Protein AF-A0A943H5K2-F1 (afdb_monomer)

pLDDT: mean 80.93, std 7.86, range [55.25, 92.25]

Sequence (122 aa):
MIIAIVIGVSCLFWIIAAILFVCAKGVDRRIGESKKDCVEKTTATVVDVEEVYKRNVDTYNYTWYPAYEFYVNGERVENPHMIYVPAENQTSVSTILKIIGIAFVICGCLAGIIGFVVSKNM

Structure (mmCIF, N/CA/C/O backbone):
data_AF-A0A943H5K2-F1
#
_entry.id   AF-A0A943H5K2-F1
#
loop_
_atom_site.group_PDB
_atom_site.id
_atom_site.type_symbol
_atom_site.label_atom_id
_atom_site.label_alt_id
_atom_site.label_comp_id
_atom_site.label_asym_id
_atom_site.label_entity_id
_atom_site.label_seq_id
_atom_site.pdbx_PDB_ins_code
_atom_site.Cartn_x
_atom_site.Cartn_y
_atom_site.Cartn_z
_atom_site.occupancy
_atom_site.B_iso_or_equiv
_atom_site.auth_seq_id
_atom_site.auth_comp_id
_atom_site.auth_asym_id
_atom_site.auth_atom_id
_atom_site.pdbx_PDB_model_num
ATOM 1 N N . MET A 1 1 ? 28.998 -1.950 -32.691 1.00 70.88 1 MET A N 1
ATOM 2 C CA . MET A 1 1 ? 29.482 -1.292 -31.454 1.00 70.88 1 MET A CA 1
ATOM 3 C C . MET A 1 1 ? 28.359 -0.549 -30.734 1.00 70.88 1 MET A C 1
ATOM 5 O O . MET A 1 1 ? 28.079 -0.880 -29.593 1.00 70.88 1 MET A O 1
ATOM 9 N N . ILE A 1 2 ? 27.645 0.360 -31.408 1.00 73.56 2 ILE A N 1
ATOM 10 C CA . ILE A 1 2 ? 26.532 1.132 -30.821 1.00 73.56 2 ILE A CA 1
ATOM 11 C C . ILE A 1 2 ? 25.374 0.233 -30.341 1.00 73.56 2 ILE A C 1
ATOM 13 O O . ILE A 1 2 ? 24.923 0.382 -29.214 1.00 73.56 2 ILE A O 1
ATOM 17 N N . ILE A 1 3 ? 24.968 -0.775 -31.124 1.00 76.00 3 ILE A N 1
ATOM 18 C CA . ILE A 1 3 ? 23.884 -1.713 -30.754 1.00 76.00 3 ILE A CA 1
ATOM 19 C C . ILE A 1 3 ? 24.186 -2.462 -29.442 1.00 76.00 3 ILE A C 1
ATOM 21 O O . ILE A 1 3 ? 23.318 -2.587 -28.586 1.00 76.00 3 ILE A O 1
ATOM 25 N N . ALA A 1 4 ? 25.430 -2.915 -29.250 1.00 78.94 4 ALA A N 1
ATOM 26 C CA . ALA A 1 4 ? 25.842 -3.625 -28.037 1.00 78.94 4 ALA A CA 1
ATOM 27 C C . ALA A 1 4 ? 25.799 -2.721 -26.793 1.00 78.94 4 ALA A C 1
ATOM 29 O O . ALA A 1 4 ? 25.397 -3.169 -25.722 1.00 78.94 4 ALA A O 1
ATOM 30 N N . ILE A 1 5 ? 26.150 -1.439 -26.947 1.00 81.31 5 ILE A N 1
ATOM 31 C CA . ILE A 1 5 ? 26.048 -0.439 -25.876 1.00 81.31 5 ILE A CA 1
ATOM 32 C C . ILE A 1 5 ? 24.576 -0.207 -25.515 1.00 81.31 5 ILE A C 1
ATOM 34 O O . ILE A 1 5 ? 24.232 -0.205 -24.337 1.00 81.31 5 ILE A O 1
ATOM 38 N N . VAL A 1 6 ? 23.690 -0.077 -26.508 1.00 80.12 6 VAL A N 1
ATOM 39 C CA . VAL A 1 6 ? 22.259 0.161 -26.255 1.00 80.12 6 VAL A CA 1
ATOM 40 C C . VAL A 1 6 ? 21.592 -1.035 -25.572 1.00 80.12 6 VAL A C 1
ATOM 42 O O . VAL A 1 6 ? 20.840 -0.852 -24.614 1.00 80.12 6 VAL A O 1
ATOM 45 N N . ILE A 1 7 ? 21.911 -2.259 -26.002 1.00 82.50 7 ILE A N 1
ATOM 46 C CA . ILE A 1 7 ? 21.426 -3.481 -25.347 1.00 82.50 7 ILE A CA 1
ATOM 47 C C . ILE A 1 7 ? 21.950 -3.556 -23.908 1.00 82.50 7 ILE A C 1
ATOM 49 O O . ILE A 1 7 ? 21.165 -3.784 -22.990 1.00 82.50 7 ILE A O 1
ATOM 53 N N . GLY A 1 8 ? 23.244 -3.294 -23.689 1.00 84.12 8 GLY A N 1
ATOM 54 C CA . GLY A 1 8 ? 23.843 -3.312 -22.352 1.00 84.12 8 GLY A CA 1
ATOM 55 C C . GLY A 1 8 ? 23.197 -2.308 -21.392 1.00 84.12 8 GLY A C 1
ATOM 56 O O . GLY A 1 8 ? 22.860 -2.660 -20.262 1.00 84.12 8 GLY A O 1
ATOM 57 N N . VAL A 1 9 ? 22.955 -1.079 -21.855 1.00 84.69 9 VAL A N 1
ATOM 58 C CA . VAL A 1 9 ? 22.306 -0.027 -21.058 1.00 84.69 9 VAL A CA 1
ATOM 59 C C . VAL A 1 9 ? 20.840 -0.367 -20.767 1.00 84.69 9 VAL A C 1
ATOM 61 O O . VAL A 1 9 ? 20.393 -0.196 -19.635 1.00 84.69 9 VAL A O 1
ATOM 64 N N . SER A 1 10 ? 20.093 -0.903 -21.739 1.00 86.12 10 SER A N 1
ATOM 65 C CA . SER A 1 10 ? 18.709 -1.337 -21.506 1.00 86.12 10 SER A CA 1
ATOM 66 C C . SER A 1 10 ? 18.657 -2.470 -20.472 1.00 86.12 10 SER A C 1
ATOM 68 O O . SER A 1 10 ? 17.921 -2.366 -19.492 1.00 86.12 10 SER A O 1
ATOM 70 N N . CYS A 1 11 ? 19.506 -3.497 -20.603 1.00 86.62 11 CYS A N 1
ATOM 71 C CA . CYS A 1 11 ? 19.605 -4.586 -19.626 1.00 86.62 11 CYS A CA 1
ATOM 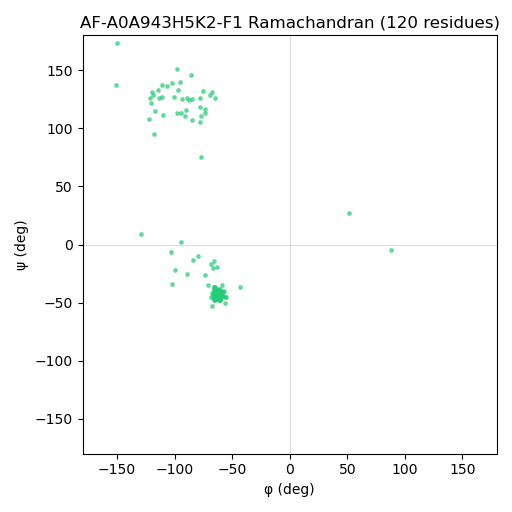72 C C . CYS A 1 11 ? 19.929 -4.086 -18.211 1.00 86.62 11 CYS A C 1
ATOM 74 O O . CYS A 1 11 ? 19.337 -4.572 -17.246 1.00 86.62 11 CYS A O 1
ATOM 76 N N . LEU A 1 12 ? 20.812 -3.091 -18.077 1.00 89.00 12 LEU A N 1
ATOM 77 C CA . LEU A 1 12 ? 21.129 -2.484 -16.784 1.00 89.00 12 LEU A CA 1
ATOM 78 C C . LEU A 1 12 ? 19.886 -1.857 -16.129 1.00 89.00 12 LEU A C 1
ATOM 80 O O . LEU A 1 12 ? 19.635 -2.088 -14.945 1.00 89.00 12 LEU A O 1
ATOM 84 N N . PHE A 1 13 ? 19.075 -1.121 -16.895 1.00 88.44 13 PHE A N 1
ATOM 85 C CA . PHE A 1 13 ? 17.836 -0.522 -16.387 1.00 88.44 13 PHE A CA 1
ATOM 86 C C . PHE A 1 13 ? 16.814 -1.569 -15.927 1.00 88.44 13 PHE A C 1
ATOM 88 O O . PHE A 1 13 ? 16.196 -1.394 -14.875 1.00 88.44 13 PHE A O 1
ATOM 95 N N . TRP A 1 14 ? 16.681 -2.685 -16.650 1.00 87.12 14 TRP A N 1
ATOM 96 C CA . TRP A 1 14 ? 15.802 -3.793 -16.255 1.00 87.12 14 TRP A CA 1
ATOM 97 C C . TRP A 1 14 ? 16.264 -4.489 -14.968 1.00 87.12 14 TRP A C 1
ATOM 99 O O . TRP A 1 14 ? 15.433 -4.808 -14.116 1.00 87.12 14 TRP A O 1
ATOM 109 N N . ILE A 1 15 ? 17.576 -4.681 -14.789 1.00 91.25 15 ILE A N 1
ATOM 110 C CA . ILE A 1 15 ? 18.140 -5.272 -13.564 1.00 91.25 15 ILE A CA 1
ATOM 111 C C . ILE A 1 15 ? 17.872 -4.364 -12.358 1.00 91.25 15 ILE A C 1
ATOM 113 O O . ILE A 1 15 ? 17.391 -4.836 -11.326 1.00 91.25 15 ILE A O 1
ATOM 117 N N . ILE A 1 16 ? 18.129 -3.059 -12.490 1.00 90.44 16 ILE A N 1
ATOM 118 C CA . ILE A 1 16 ? 17.883 -2.085 -11.416 1.00 90.44 16 ILE A CA 1
ATOM 119 C C . ILE A 1 16 ? 16.392 -2.048 -11.058 1.00 90.44 16 ILE A C 1
ATOM 121 O O . ILE A 1 16 ? 16.042 -2.110 -9.879 1.00 90.44 16 ILE A O 1
ATOM 125 N N . ALA A 1 17 ? 15.505 -2.020 -12.058 1.00 89.81 17 ALA A N 1
ATOM 126 C CA . ALA A 1 17 ? 14.062 -2.046 -11.833 1.00 89.81 17 ALA A CA 1
ATOM 127 C C . ALA A 1 17 ? 13.608 -3.309 -11.082 1.00 89.81 17 ALA A C 1
ATOM 129 O O . ALA A 1 17 ? 12.802 -3.214 -10.152 1.00 89.81 17 ALA A O 1
ATOM 130 N N . ALA A 1 18 ? 14.149 -4.480 -11.435 1.00 89.94 18 ALA A N 1
ATOM 131 C CA . ALA A 1 18 ? 13.835 -5.739 -10.763 1.00 89.94 18 ALA A CA 1
ATOM 132 C C . ALA A 1 18 ? 14.252 -5.722 -9.283 1.00 89.94 18 ALA A C 1
ATOM 134 O O . ALA A 1 18 ? 13.460 -6.103 -8.418 1.00 89.94 18 ALA A O 1
ATOM 135 N N . ILE A 1 19 ? 15.455 -5.222 -8.980 1.00 92.25 19 ILE A N 1
ATOM 136 C CA . ILE A 1 19 ? 15.948 -5.093 -7.600 1.00 92.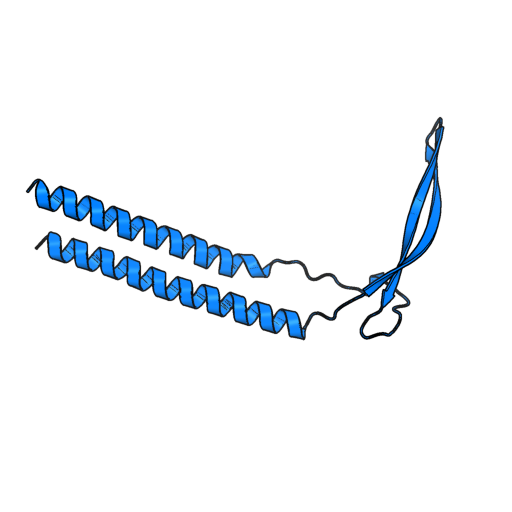25 19 ILE A CA 1
ATOM 137 C C . ILE A 1 19 ? 15.034 -4.162 -6.794 1.00 92.25 19 ILE A C 1
ATOM 139 O O . ILE A 1 19 ? 14.581 -4.535 -5.712 1.00 92.25 19 ILE A O 1
ATOM 143 N N . LEU A 1 20 ? 14.693 -2.990 -7.338 1.00 89.44 20 LEU A N 1
ATOM 144 C CA . LEU A 1 20 ? 13.811 -2.026 -6.670 1.00 89.44 20 LEU A CA 1
ATOM 145 C C . LEU A 1 20 ? 12.423 -2.611 -6.380 1.00 89.44 20 LEU A C 1
ATOM 147 O O . LEU A 1 20 ? 11.887 -2.406 -5.290 1.00 89.44 20 LEU A O 1
ATOM 151 N N . PHE A 1 21 ? 11.860 -3.386 -7.309 1.00 88.75 21 PHE A N 1
ATOM 152 C CA . PHE A 1 21 ? 10.571 -4.054 -7.108 1.00 88.75 21 PHE A CA 1
ATOM 153 C C . PHE A 1 21 ? 10.616 -5.114 -6.002 1.00 88.75 21 PHE A C 1
ATOM 155 O O . PHE A 1 21 ? 9.672 -5.226 -5.213 1.00 88.75 21 PHE A O 1
ATOM 162 N N . VAL A 1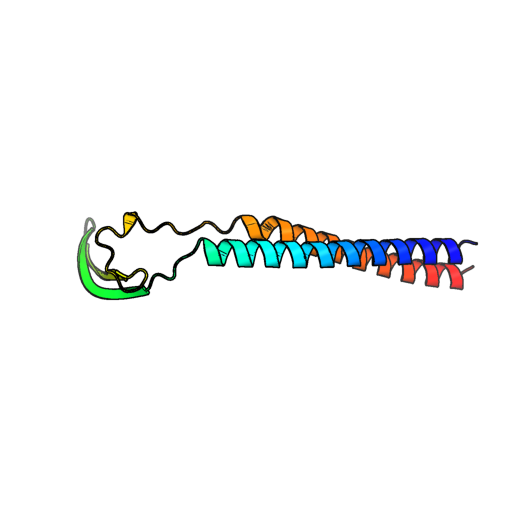 22 ? 11.705 -5.885 -5.923 1.00 90.50 22 VAL A N 1
ATOM 163 C CA . VAL A 1 22 ? 11.916 -6.862 -4.844 1.00 90.50 22 VAL A CA 1
ATOM 164 C C . VAL A 1 22 ? 12.054 -6.145 -3.500 1.00 90.50 22 VAL A C 1
ATOM 166 O O . VAL A 1 22 ? 11.406 -6.544 -2.529 1.00 90.50 22 VAL A O 1
ATOM 169 N N . CYS A 1 23 ? 12.816 -5.050 -3.450 1.00 86.94 23 CYS A N 1
ATOM 170 C CA . CYS A 1 23 ? 12.952 -4.222 -2.253 1.00 86.94 23 CYS A CA 1
ATOM 171 C C . CYS A 1 23 ? 11.606 -3.630 -1.808 1.00 86.94 23 CYS A C 1
ATOM 173 O O . CYS A 1 23 ? 11.268 -3.728 -0.630 1.00 86.94 23 CYS A O 1
ATOM 175 N N . ALA A 1 24 ? 10.802 -3.095 -2.733 1.00 87.50 24 ALA A N 1
ATOM 176 C CA . ALA A 1 24 ? 9.480 -2.548 -2.423 1.00 87.50 24 ALA A CA 1
ATOM 177 C C . ALA A 1 24 ? 8.546 -3.604 -1.811 1.00 87.50 24 ALA A C 1
ATOM 179 O O . ALA A 1 24 ? 7.935 -3.366 -0.769 1.00 87.50 24 ALA A O 1
ATOM 180 N N . LYS A 1 25 ? 8.497 -4.810 -2.400 1.00 86.06 25 LYS A N 1
ATOM 181 C CA . LYS A 1 25 ? 7.722 -5.934 -1.844 1.00 86.06 25 LYS A CA 1
ATOM 182 C C . LYS A 1 25 ? 8.216 -6.360 -0.458 1.00 86.06 25 LYS A C 1
ATOM 184 O O . LYS A 1 25 ? 7.406 -6.715 0.396 1.00 86.06 25 LYS A O 1
ATOM 189 N N . GLY A 1 26 ? 9.529 -6.342 -0.231 1.00 86.00 26 GLY A N 1
ATOM 190 C CA . GLY A 1 26 ? 10.119 -6.663 1.070 1.00 86.00 26 GLY A CA 1
ATOM 191 C C . GLY A 1 26 ? 9.724 -5.660 2.155 1.00 86.00 26 GLY A C 1
ATOM 192 O O . GLY A 1 26 ? 9.356 -6.065 3.259 1.00 86.00 26 GLY A O 1
ATOM 193 N N . VAL A 1 27 ? 9.749 -4.367 1.824 1.00 85.88 27 VAL A N 1
ATOM 194 C CA . VAL A 1 27 ? 9.335 -3.279 2.722 1.00 85.88 27 VAL A CA 1
ATOM 195 C C . VAL A 1 27 ? 7.840 -3.366 3.037 1.00 85.88 27 VAL A C 1
ATOM 197 O O . VAL A 1 27 ? 7.476 -3.318 4.210 1.00 85.88 27 VAL A O 1
ATOM 200 N N . ASP A 1 28 ? 6.987 -3.598 2.032 1.00 84.25 28 ASP A N 1
ATOM 201 C CA . ASP A 1 28 ? 5.544 -3.809 2.243 1.00 84.25 28 ASP A CA 1
ATOM 202 C C . ASP A 1 28 ? 5.268 -4.953 3.219 1.00 84.25 28 ASP A C 1
ATOM 204 O O . ASP A 1 28 ? 4.443 -4.820 4.124 1.00 84.25 28 ASP A O 1
ATOM 208 N N . ARG A 1 29 ? 5.970 -6.083 3.051 1.00 84.44 29 ARG A N 1
ATOM 209 C CA . ARG A 1 29 ? 5.770 -7.253 3.908 1.00 84.44 29 ARG A CA 1
ATOM 210 C C . ARG A 1 29 ? 6.208 -6.987 5.344 1.00 84.44 29 ARG A C 1
ATOM 212 O O . ARG A 1 29 ? 5.445 -7.283 6.255 1.00 84.44 29 ARG A O 1
ATOM 219 N N . ARG A 1 30 ? 7.390 -6.390 5.536 1.00 83.31 30 ARG A N 1
ATOM 220 C CA . ARG A 1 30 ? 7.905 -6.000 6.861 1.00 83.31 30 ARG A CA 1
ATOM 221 C C . ARG A 1 30 ? 6.925 -5.086 7.591 1.00 83.31 30 ARG A C 1
ATOM 223 O O . ARG A 1 30 ? 6.576 -5.361 8.729 1.00 83.31 30 ARG A O 1
ATOM 230 N N . ILE A 1 31 ? 6.461 -4.029 6.924 1.00 81.69 31 ILE A N 1
ATOM 231 C CA . ILE A 1 31 ? 5.526 -3.066 7.518 1.00 81.69 31 ILE A CA 1
ATOM 232 C C . ILE A 1 31 ? 4.184 -3.739 7.814 1.00 81.69 31 ILE A C 1
ATOM 234 O O . ILE A 1 31 ? 3.605 -3.512 8.872 1.00 81.69 31 ILE A O 1
ATOM 238 N N . GLY A 1 32 ? 3.695 -4.585 6.905 1.00 80.31 32 GLY A N 1
ATOM 239 C CA . GLY A 1 32 ? 2.459 -5.334 7.104 1.00 80.31 32 GLY A CA 1
ATOM 240 C C . GLY A 1 32 ? 2.522 -6.297 8.291 1.00 80.31 32 GLY A C 1
ATOM 241 O O . GLY A 1 32 ? 1.541 -6.410 9.019 1.00 80.31 32 GLY A O 1
ATOM 242 N N . GLU A 1 33 ? 3.655 -6.970 8.499 1.00 83.38 33 GLU A N 1
ATOM 243 C CA . GLU A 1 33 ? 3.902 -7.830 9.664 1.00 83.38 33 GLU A CA 1
ATOM 244 C C . GLU A 1 33 ? 3.985 -6.996 10.947 1.00 83.38 33 GLU A C 1
ATOM 246 O O . GLU A 1 33 ? 3.178 -7.204 11.848 1.00 83.38 33 GLU A O 1
ATOM 251 N N . SER A 1 34 ? 4.834 -5.963 10.990 1.00 80.62 34 SER A N 1
ATOM 252 C CA . SER A 1 34 ? 4.947 -5.089 12.168 1.00 80.62 34 SER A CA 1
ATOM 253 C C . SER A 1 34 ? 3.626 -4.407 12.535 1.00 80.62 34 SER A C 1
ATOM 255 O O . SER A 1 34 ? 3.325 -4.233 13.711 1.00 80.62 34 SER A O 1
ATOM 257 N N . LYS A 1 35 ? 2.795 -4.046 11.549 1.00 78.44 35 LYS A N 1
ATOM 258 C CA . LYS A 1 35 ? 1.464 -3.482 11.807 1.00 78.44 35 LYS A CA 1
ATOM 259 C C . LYS A 1 35 ? 0.534 -4.502 12.460 1.00 78.44 35 LYS A C 1
ATOM 261 O O . LYS A 1 35 ? -0.241 -4.113 13.320 1.00 78.44 35 LYS A O 1
ATOM 266 N N . LYS A 1 36 ? 0.582 -5.776 12.067 1.00 79.44 36 LYS A N 1
ATOM 267 C CA . LYS A 1 36 ? -0.255 -6.818 12.686 1.00 79.44 36 LYS A CA 1
ATOM 268 C C . LYS A 1 36 ? 0.124 -7.057 14.141 1.00 79.44 36 LYS A C 1
ATOM 270 O O . LYS A 1 36 ? -0.767 -7.265 14.949 1.00 79.44 36 LYS A O 1
ATOM 275 N N . ASP A 1 37 ? 1.412 -6.975 14.458 1.00 80.75 37 ASP A N 1
ATOM 276 C CA . ASP A 1 37 ? 1.897 -7.181 15.824 1.00 80.75 37 ASP A CA 1
ATOM 277 C C . ASP A 1 37 ? 1.577 -5.990 16.746 1.00 80.75 37 ASP A C 1
ATOM 279 O O . ASP A 1 37 ? 1.461 -6.155 17.956 1.00 80.75 37 ASP A O 1
ATOM 283 N N . CYS A 1 38 ? 1.435 -4.781 16.189 1.00 77.81 38 CYS A N 1
ATOM 284 C CA . CYS A 1 38 ? 1.184 -3.555 16.957 1.00 77.81 38 CYS A CA 1
ATOM 285 C C . CYS A 1 38 ? -0.270 -3.056 16.912 1.00 77.81 38 CYS A C 1
ATOM 287 O O . CYS A 1 38 ? -0.580 -2.065 17.574 1.00 77.81 38 CYS A O 1
ATOM 289 N N . VAL A 1 39 ? -1.148 -3.670 16.110 1.00 81.56 39 VAL A N 1
ATOM 290 C CA . VAL A 1 39 ? -2.543 -3.237 15.950 1.00 81.56 39 VAL A CA 1
ATOM 291 C C . VAL A 1 39 ? -3.481 -4.327 16.426 1.00 81.56 39 VAL A C 1
ATOM 293 O O . VAL A 1 39 ? -3.601 -5.378 15.801 1.00 81.56 39 VAL A O 1
ATOM 296 N N . GLU A 1 40 ? -4.207 -4.011 17.490 1.00 82.31 40 GLU A N 1
ATOM 297 C CA . GLU A 1 40 ? -5.289 -4.848 17.980 1.00 82.31 40 GLU A CA 1
ATOM 298 C C . GLU A 1 40 ? -6.594 -4.528 17.245 1.00 82.31 40 GLU A C 1
ATOM 300 O O . GLU A 1 40 ? -6.853 -3.379 16.862 1.00 82.31 40 GLU A O 1
ATOM 305 N N . LYS A 1 41 ? -7.431 -5.543 17.025 1.00 80.62 41 LYS A N 1
ATOM 306 C CA . LYS A 1 41 ? -8.748 -5.314 16.420 1.00 80.62 41 LYS A CA 1
ATOM 307 C C . LYS A 1 41 ? -9.714 -4.767 17.468 1.00 80.62 41 LYS A C 1
ATOM 309 O O . LYS A 1 41 ? -10.070 -5.463 18.414 1.00 80.62 41 LYS A O 1
ATOM 314 N N . THR A 1 42 ? -10.214 -3.559 17.232 1.00 82.88 42 THR A N 1
ATOM 315 C CA . THR A 1 42 ? -11.258 -2.940 18.055 1.00 82.88 42 THR A CA 1
ATOM 316 C C . THR A 1 42 ? -12.618 -3.077 17.379 1.00 82.88 42 THR A C 1
ATOM 318 O O . THR A 1 42 ? -12.779 -2.687 16.221 1.00 82.88 42 THR A O 1
ATOM 321 N N . THR A 1 43 ? -13.608 -3.606 18.095 1.00 81.62 43 THR A N 1
ATOM 322 C CA . THR A 1 43 ? -15.006 -3.644 17.633 1.00 81.62 43 THR A CA 1
ATOM 323 C C . THR A 1 43 ? -15.760 -2.473 18.248 1.00 81.62 43 THR A C 1
ATOM 325 O O . THR A 1 43 ? -15.646 -2.250 19.448 1.00 81.62 43 THR A O 1
ATOM 328 N N . ALA A 1 44 ? -16.521 -1.731 17.445 1.00 84.81 44 ALA A N 1
ATOM 329 C CA . ALA A 1 44 ? -17.390 -0.662 17.927 1.00 84.81 44 ALA A CA 1
ATOM 330 C C . ALA A 1 44 ? -18.853 -1.080 17.758 1.00 84.81 44 ALA A C 1
ATOM 332 O O . ALA A 1 44 ? -19.268 -1.459 16.660 1.00 84.81 44 ALA A O 1
ATOM 333 N N . THR A 1 45 ? -19.631 -1.005 18.832 1.00 84.81 45 THR A N 1
ATOM 334 C CA . THR A 1 45 ? -21.072 -1.278 18.823 1.00 84.81 45 THR A CA 1
ATOM 335 C C . THR A 1 45 ? -21.830 -0.002 19.150 1.00 84.81 45 THR A C 1
ATOM 337 O O . THR A 1 45 ? -21.485 0.684 20.109 1.00 84.81 45 THR A O 1
ATOM 340 N N . VAL A 1 46 ? -22.862 0.317 18.368 1.00 85.25 46 VAL A N 1
ATOM 341 C CA . VAL A 1 46 ? -23.787 1.412 18.690 1.00 85.25 46 VAL A CA 1
ATOM 342 C C . VAL A 1 46 ? -24.676 0.936 19.830 1.00 85.25 46 VAL A C 1
ATOM 344 O O . VAL A 1 46 ? -25.406 -0.039 19.657 1.00 85.25 46 VAL A O 1
ATOM 347 N N . VAL A 1 47 ? -24.583 1.587 20.984 1.00 83.75 47 VAL A N 1
ATOM 348 C CA . VAL A 1 47 ? -25.359 1.216 22.178 1.00 83.75 47 VAL A CA 1
ATOM 349 C C . VAL A 1 47 ? -26.540 2.150 22.375 1.00 83.75 47 VAL A C 1
ATOM 351 O O . VAL A 1 47 ? -27.602 1.698 22.792 1.00 83.75 47 VAL A O 1
ATOM 354 N N . ASP A 1 48 ? -26.384 3.421 22.012 1.00 82.38 48 ASP A N 1
ATOM 355 C CA . ASP A 1 48 ? -27.458 4.401 22.122 1.00 82.38 48 ASP A CA 1
ATOM 356 C C . ASP A 1 48 ? -27.343 5.488 21.045 1.00 82.38 48 ASP A C 1
ATOM 358 O O . ASP A 1 48 ? -26.366 5.538 20.290 1.00 82.38 48 ASP A O 1
ATOM 362 N N . VAL A 1 49 ? -28.343 6.359 20.957 1.00 81.88 49 VAL A N 1
ATOM 363 C CA . VAL A 1 49 ? -28.328 7.550 20.108 1.00 81.88 49 VAL A CA 1
ATOM 364 C C . VAL A 1 49 ? -28.557 8.768 20.993 1.00 81.88 49 VAL A C 1
ATOM 366 O O . VAL A 1 49 ? -29.658 9.013 21.474 1.00 81.88 49 VAL A O 1
ATOM 369 N N . GLU A 1 50 ? -27.500 9.545 21.194 1.00 80.31 50 GLU A N 1
ATOM 370 C CA . GLU A 1 50 ? -27.528 10.743 22.015 1.00 80.31 50 GLU A CA 1
ATOM 371 C C . GLU A 1 50 ? -28.168 11.908 21.248 1.00 80.31 50 GLU A C 1
ATOM 373 O O . GLU A 1 50 ? -27.771 12.260 20.129 1.00 80.31 50 GLU A O 1
ATOM 378 N N . GLU A 1 51 ? -29.181 12.514 21.862 1.00 77.25 51 GLU A N 1
ATOM 379 C CA . GLU A 1 51 ? -29.840 13.711 21.355 1.00 77.25 51 GLU A CA 1
ATOM 380 C C . GLU A 1 51 ? -29.063 14.952 21.797 1.00 77.25 51 GLU A C 1
ATOM 382 O O . GLU A 1 51 ? -29.104 15.354 22.962 1.00 77.25 51 GLU A O 1
ATOM 387 N N . VAL A 1 52 ? -28.358 15.600 20.869 1.00 75.94 52 VAL A N 1
ATOM 388 C CA . VAL A 1 52 ? -27.624 16.827 21.184 1.00 75.94 52 VAL A CA 1
ATOM 389 C C . VAL A 1 52 ? -28.453 18.036 20.771 1.00 75.94 52 VAL A C 1
ATOM 391 O O . VAL A 1 52 ? -28.663 18.316 19.586 1.00 75.94 52 VAL A O 1
ATOM 394 N N . TYR A 1 53 ? -28.889 18.794 21.776 1.00 72.31 53 TYR A N 1
ATOM 395 C CA . TYR A 1 53 ? -29.578 20.065 21.592 1.00 72.31 53 TYR A CA 1
ATOM 396 C C . TYR A 1 53 ? -28.588 21.150 21.150 1.00 72.31 53 TYR A C 1
ATOM 398 O O . TYR A 1 53 ? -27.718 21.571 21.919 1.00 72.31 53 TYR A O 1
ATOM 406 N N . LYS A 1 54 ? -28.730 21.647 19.915 1.00 71.50 54 LYS A N 1
ATOM 407 C CA . LYS A 1 54 ? -27.979 22.814 19.433 1.00 71.50 54 LYS A CA 1
ATOM 408 C C . LYS A 1 54 ? -28.916 24.001 19.261 1.00 71.50 54 LYS A C 1
ATOM 410 O O . LYS A 1 54 ? -29.749 24.037 18.357 1.00 71.50 54 LYS A O 1
ATOM 415 N N . ARG A 1 55 ? -28.746 25.007 20.121 1.00 62.12 55 ARG A N 1
ATOM 416 C CA . ARG A 1 55 ? -29.405 26.306 19.964 1.00 62.12 55 ARG A CA 1
ATOM 417 C C . ARG A 1 55 ? -28.667 27.103 18.890 1.00 62.12 55 ARG A C 1
ATOM 419 O O . ARG A 1 55 ? -27.545 27.541 19.130 1.00 62.12 55 ARG A O 1
ATOM 426 N N . ASN A 1 56 ? -29.301 27.312 17.742 1.00 66.94 56 ASN A N 1
ATOM 427 C CA . ASN A 1 56 ? -28.909 28.374 16.822 1.00 66.94 56 ASN A CA 1
ATOM 428 C C . ASN A 1 56 ? -29.808 29.587 17.047 1.00 66.94 56 ASN A C 1
ATOM 430 O O . ASN A 1 56 ? -30.947 29.436 17.483 1.00 66.94 56 ASN A O 1
ATOM 434 N N . VAL A 1 57 ? -29.253 30.771 16.778 1.00 71.75 57 VAL A N 1
ATOM 435 C CA . VAL A 1 57 ? -29.770 32.096 17.165 1.00 71.75 57 VAL A CA 1
ATOM 436 C C . VAL A 1 57 ? -31.286 32.248 16.950 1.00 71.75 57 VAL A C 1
ATOM 438 O O . VAL A 1 57 ? -31.940 32.784 17.838 1.00 71.75 57 VAL A O 1
ATOM 441 N N . ASP A 1 58 ? -31.844 31.655 15.883 1.00 72.75 58 ASP A N 1
ATOM 442 C CA . ASP A 1 58 ? -33.273 31.748 15.533 1.00 72.75 58 ASP A CA 1
ATOM 443 C C . ASP A 1 58 ? -33.968 30.392 15.259 1.00 72.75 58 ASP A C 1
ATOM 445 O O . ASP A 1 58 ? -35.087 30.353 14.744 1.00 72.75 58 ASP A O 1
ATOM 449 N N . THR A 1 59 ? -33.331 29.243 15.523 1.00 67.00 59 THR A N 1
ATOM 450 C CA . THR A 1 59 ? -33.908 27.922 15.181 1.00 67.00 59 THR A CA 1
ATOM 451 C C . THR A 1 59 ? -33.448 26.821 16.136 1.00 67.00 59 THR A C 1
ATOM 453 O O . THR A 1 59 ? -32.266 26.720 16.475 1.00 67.00 59 THR A O 1
ATOM 456 N N . TYR A 1 60 ? -34.388 25.964 16.545 1.00 64.00 60 TYR A N 1
ATOM 457 C CA . TYR A 1 60 ? -34.117 24.768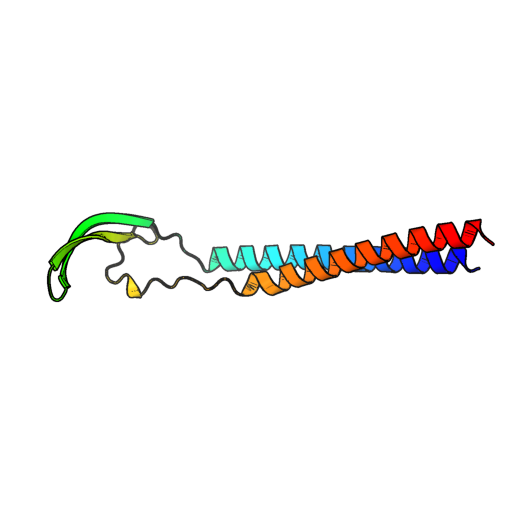 17.341 1.00 64.00 60 TYR A CA 1
ATOM 458 C C . TYR A 1 60 ? -33.878 23.578 16.414 1.00 64.00 60 TYR A C 1
ATOM 460 O O . TYR A 1 60 ? -34.812 23.106 15.770 1.00 64.00 60 TYR A O 1
ATOM 468 N N . ASN A 1 61 ? -32.638 23.091 16.359 1.00 76.44 61 ASN A N 1
ATOM 469 C CA . ASN A 1 61 ? -32.307 21.876 15.622 1.00 76.44 61 ASN A CA 1
ATOM 470 C C . ASN A 1 61 ? -31.876 20.783 16.597 1.00 76.44 61 ASN A C 1
ATOM 472 O O . ASN A 1 61 ? -30.942 20.962 17.382 1.00 76.44 61 ASN A O 1
ATOM 476 N N . TYR A 1 62 ? -32.543 19.638 16.495 1.00 74.19 62 TYR A N 1
ATOM 477 C CA . TYR A 1 62 ? -32.140 18.405 17.153 1.00 74.19 62 TYR A CA 1
ATOM 478 C C . TYR A 1 62 ? -31.197 17.647 16.223 1.00 74.19 62 TYR A C 1
ATOM 480 O O . TYR A 1 62 ? -31.507 17.435 15.048 1.00 74.19 62 TYR A O 1
ATOM 488 N N . THR A 1 63 ? -30.014 17.281 16.713 1.00 78.50 63 THR A N 1
ATOM 489 C CA . THR A 1 63 ? -29.087 16.412 15.980 1.00 78.50 63 THR A CA 1
ATOM 490 C C . THR A 1 63 ? -28.812 15.170 16.807 1.00 78.50 63 THR A C 1
ATOM 492 O O . THR A 1 63 ? -28.409 15.263 17.962 1.00 78.50 63 THR A O 1
ATOM 495 N N . TRP A 1 64 ? -29.038 14.016 16.192 1.00 80.06 64 TRP A N 1
ATOM 496 C CA . TRP A 1 64 ? -28.863 12.704 16.795 1.00 80.06 64 TRP A CA 1
ATOM 497 C C . TRP A 1 64 ? -27.467 12.177 16.468 1.00 80.06 64 TRP A C 1
ATOM 499 O O . TRP A 1 64 ? -27.100 12.106 15.290 1.00 80.06 64 TRP A O 1
ATOM 509 N N . TYR A 1 65 ? -26.692 11.816 17.488 1.00 81.19 65 TYR A N 1
ATOM 510 C CA . TYR A 1 65 ? -25.362 11.230 17.329 1.00 81.19 65 TYR A CA 1
ATOM 511 C C . TYR A 1 65 ? -25.336 9.827 17.947 1.00 81.19 65 TYR A C 1
ATOM 513 O O . TYR A 1 65 ? -25.734 9.667 19.094 1.00 81.19 65 TYR A O 1
ATOM 521 N N . PRO A 1 66 ? -24.874 8.791 17.233 1.00 81.56 66 PRO A N 1
ATOM 522 C CA . PRO A 1 66 ? -24.740 7.460 17.817 1.00 81.56 66 PRO A CA 1
ATOM 523 C C . PRO A 1 66 ? -23.645 7.439 18.894 1.00 81.56 66 PRO A C 1
ATOM 525 O O . PRO A 1 66 ? -22.518 7.878 18.652 1.00 81.56 66 PRO A O 1
ATOM 528 N N . ALA A 1 67 ? -23.972 6.887 20.059 1.00 82.88 67 ALA A N 1
ATOM 529 C CA . ALA A 1 67 ? -23.041 6.565 21.127 1.00 82.88 67 ALA A CA 1
ATOM 530 C C . ALA A 1 67 ? -22.464 5.161 20.895 1.00 82.88 67 ALA A C 1
ATOM 532 O O . ALA A 1 67 ? -23.199 4.177 20.756 1.00 82.88 67 ALA A O 1
ATOM 533 N N . TYR A 1 68 ? -21.136 5.073 20.843 1.00 84.81 68 TYR A N 1
ATOM 534 C CA . TYR A 1 68 ? -20.417 3.827 20.594 1.00 84.81 68 TYR A CA 1
ATOM 535 C C . TYR A 1 68 ? -19.749 3.313 21.867 1.00 84.81 68 TYR A C 1
ATOM 537 O O . TYR A 1 68 ? -19.069 4.066 22.563 1.00 84.81 68 TYR A O 1
ATOM 545 N N . GLU A 1 69 ? -19.862 2.012 22.109 1.00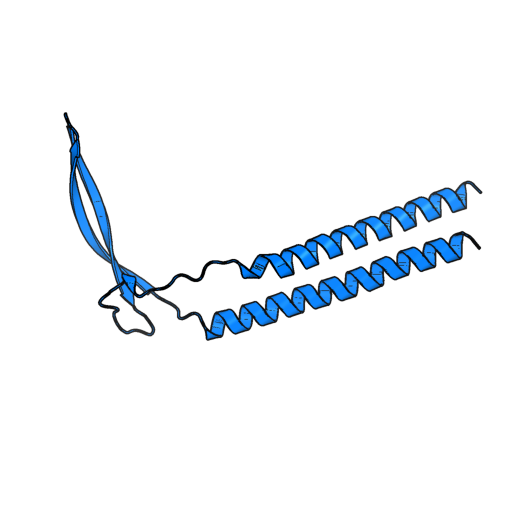 86.19 69 GLU A N 1
ATOM 546 C CA . GLU A 1 69 ? -18.996 1.287 23.038 1.00 86.19 69 GLU A CA 1
ATOM 547 C C . GLU A 1 69 ? -17.945 0.506 22.247 1.00 86.19 69 GLU A C 1
ATOM 549 O O . GLU A 1 69 ? -18.233 -0.067 21.192 1.00 86.19 69 GLU A O 1
ATOM 554 N N . PHE A 1 70 ? -16.710 0.501 22.746 1.00 87.50 70 PHE A N 1
ATOM 555 C CA . PHE A 1 70 ? -15.577 -0.137 22.084 1.00 87.50 70 PHE A CA 1
ATOM 556 C C . PHE A 1 70 ? -15.125 -1.368 22.867 1.00 87.50 70 PHE A C 1
ATOM 558 O O . PHE A 1 70 ? -14.994 -1.320 24.091 1.00 87.50 70 PHE A O 1
ATOM 565 N N . TYR A 1 71 ? -14.833 -2.449 22.148 1.00 83.69 71 TYR A N 1
ATOM 566 C CA . TYR A 1 71 ? -14.304 -3.696 22.692 1.00 83.69 71 TYR A CA 1
ATOM 567 C C . TYR A 1 71 ? -12.939 -4.010 22.078 1.00 83.69 71 TYR A C 1
ATOM 569 O O . TYR A 1 71 ? -12.800 -4.004 20.851 1.00 83.69 71 TYR A O 1
ATOM 577 N N . VAL A 1 72 ? -11.955 -4.328 22.918 1.00 85.56 72 VAL A N 1
ATOM 578 C CA . VAL A 1 72 ? -10.596 -4.741 22.527 1.00 85.56 72 VAL A CA 1
ATOM 579 C C . VAL A 1 72 ? -10.363 -6.137 23.100 1.00 85.56 72 VAL A C 1
ATOM 581 O O . VAL A 1 72 ? -10.520 -6.337 24.298 1.00 85.56 72 VAL A O 1
ATOM 584 N N . ASN A 1 73 ? -10.068 -7.131 22.255 1.00 85.50 73 ASN A N 1
ATOM 585 C CA . ASN A 1 73 ? -9.939 -8.541 22.671 1.00 85.50 73 ASN A CA 1
ATOM 586 C C . ASN A 1 73 ? -11.126 -9.106 23.486 1.00 85.50 73 ASN A C 1
ATOM 588 O O . ASN A 1 73 ? -10.970 -10.048 24.256 1.00 85.50 73 ASN A O 1
ATOM 592 N N . GLY A 1 74 ? -12.331 -8.561 23.284 1.00 83.38 74 GLY A N 1
ATOM 593 C CA . GLY A 1 74 ? -13.549 -8.979 23.988 1.00 83.38 74 GLY A CA 1
ATOM 594 C C . GLY A 1 74 ? -13.797 -8.262 25.319 1.00 83.38 74 GLY A C 1
ATOM 595 O O . GLY A 1 74 ? -14.867 -8.438 25.897 1.00 83.38 74 GLY A O 1
ATOM 596 N N . GLU A 1 75 ? -12.876 -7.412 25.773 1.00 86.25 75 GLU A N 1
ATOM 597 C CA . GLU A 1 75 ? -13.051 -6.573 26.960 1.00 86.25 75 GLU A CA 1
ATOM 598 C C . GLU A 1 75 ? -13.542 -5.173 26.574 1.00 86.25 75 GLU A C 1
ATOM 600 O O . GLU A 1 75 ? -13.114 -4.599 25.569 1.00 86.25 75 GLU A O 1
ATOM 605 N N . ARG A 1 76 ? -14.465 -4.620 27.368 1.00 87.44 76 ARG A N 1
ATOM 606 C CA . ARG A 1 76 ? -15.028 -3.281 27.152 1.00 87.44 76 ARG A CA 1
ATOM 607 C C . ARG A 1 76 ? -14.017 -2.212 27.567 1.00 87.44 76 ARG A C 1
ATOM 609 O O . ARG A 1 76 ? -13.491 -2.245 28.675 1.00 87.44 76 ARG A O 1
ATOM 616 N N . VAL A 1 77 ? -13.809 -1.221 26.706 1.00 86.94 77 VAL A N 1
ATOM 617 C CA . VAL A 1 77 ? -12.956 -0.060 26.986 1.00 86.94 77 VAL A CA 1
ATOM 618 C C . VAL A 1 77 ? -13.797 1.044 27.627 1.00 86.94 77 VAL A C 1
ATOM 620 O O . VAL A 1 77 ? -14.696 1.586 26.989 1.00 86.94 77 VAL A O 1
ATOM 623 N N . GLU A 1 78 ? -13.505 1.395 28.883 1.00 83.31 78 GLU A N 1
ATOM 624 C CA . GLU A 1 78 ? -14.233 2.454 29.604 1.00 83.31 78 GLU A CA 1
ATOM 625 C C . GLU A 1 78 ? -13.932 3.860 29.075 1.00 83.31 78 GLU A C 1
ATOM 627 O O . GLU A 1 78 ? -14.819 4.710 29.047 1.00 83.31 78 GLU A O 1
ATOM 632 N N . ASN A 1 79 ? -12.696 4.113 28.635 1.00 80.38 79 ASN A N 1
ATOM 6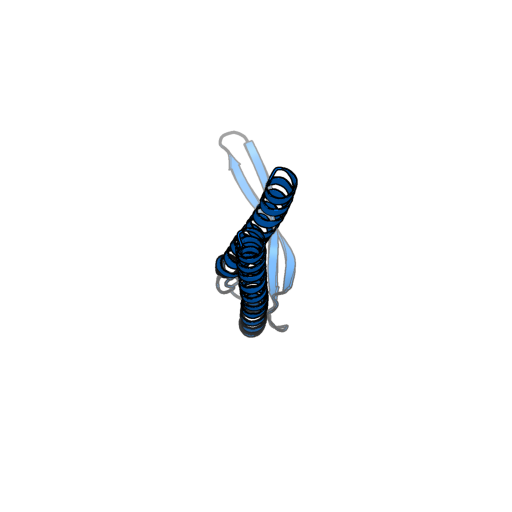33 C CA . ASN A 1 79 ? -12.284 5.423 28.142 1.00 80.38 79 ASN A CA 1
ATOM 634 C C . ASN A 1 79 ? -11.856 5.356 26.668 1.00 80.38 79 ASN A C 1
ATOM 636 O O . ASN A 1 79 ? -10.690 5.084 26.384 1.00 80.38 79 ASN A O 1
ATOM 640 N N . PRO A 1 80 ? -12.746 5.643 25.705 1.00 75.44 80 PRO A N 1
ATOM 641 C CA . PRO A 1 80 ? -12.445 5.510 24.280 1.00 75.44 80 PRO A CA 1
ATOM 642 C C . PRO A 1 80 ? -11.321 6.435 23.793 1.00 75.44 80 PRO A C 1
ATOM 644 O O . PRO A 1 80 ? -10.696 6.150 22.774 1.00 75.44 80 PRO A O 1
ATOM 647 N N . HIS A 1 81 ? -10.994 7.502 24.532 1.00 73.94 81 HIS A N 1
ATOM 648 C CA . HIS A 1 81 ? -9.882 8.397 24.196 1.00 73.94 81 HIS A CA 1
ATOM 649 C C . HIS A 1 81 ? -8.501 7.734 24.294 1.00 73.94 81 HIS A C 1
ATOM 651 O O . HIS A 1 81 ? -7.530 8.283 23.778 1.00 73.94 81 HIS A O 1
ATOM 657 N N . MET A 1 82 ? -8.396 6.561 24.927 1.00 75.06 82 MET A N 1
ATOM 658 C CA . MET A 1 82 ? -7.152 5.785 24.960 1.00 75.06 82 MET A CA 1
ATOM 659 C C . MET A 1 82 ? -6.909 4.977 23.675 1.00 75.06 82 MET A C 1
ATOM 661 O O . MET A 1 82 ? -5.825 4.423 23.495 1.00 75.06 82 MET A O 1
ATOM 665 N N . ILE A 1 83 ? -7.903 4.888 22.785 1.00 81.25 83 ILE A N 1
ATOM 666 C CA . ILE A 1 83 ? -7.790 4.151 21.526 1.00 81.25 83 ILE A CA 1
ATOM 667 C C . ILE A 1 83 ? -6.997 5.005 20.536 1.00 81.25 83 ILE A C 1
ATOM 669 O O . ILE A 1 83 ? -7.492 5.986 19.981 1.00 81.25 83 ILE A O 1
ATOM 673 N N . TYR A 1 84 ? -5.746 4.620 20.305 1.00 77.94 84 TYR A N 1
ATOM 674 C CA . TYR A 1 84 ? -4.888 5.271 19.325 1.00 77.94 84 TYR A CA 1
ATOM 675 C C . TYR A 1 84 ? -5.118 4.694 17.925 1.00 77.94 84 TYR A C 1
ATOM 677 O O . TYR A 1 84 ? -4.977 3.491 17.705 1.00 77.94 84 TYR A O 1
ATOM 685 N N . VAL A 1 85 ? -5.417 5.564 16.957 1.00 79.31 85 VAL A N 1
ATOM 686 C CA . VAL A 1 85 ? -5.469 5.195 15.538 1.00 79.31 85 VAL A CA 1
ATOM 687 C C . VAL A 1 85 ? -4.106 5.505 14.913 1.00 79.31 85 VAL A C 1
ATOM 689 O O . VAL A 1 85 ? -3.740 6.679 14.817 1.00 79.31 85 VAL A O 1
ATOM 692 N N . PRO A 1 86 ? -3.333 4.493 14.484 1.00 68.06 86 PRO A N 1
ATOM 693 C CA . PRO A 1 86 ? -2.032 4.735 13.880 1.00 68.06 86 PRO A CA 1
ATOM 694 C C . PRO A 1 86 ? -2.177 5.498 12.561 1.00 68.06 86 PRO A C 1
ATOM 696 O O . PRO A 1 86 ? -2.889 5.066 11.655 1.00 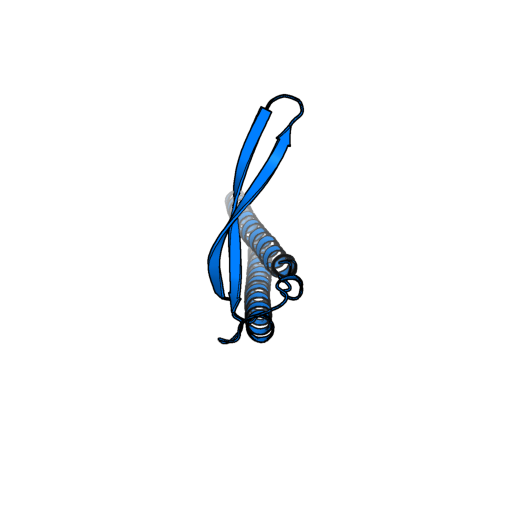68.06 86 PRO A O 1
ATOM 699 N N . ALA A 1 87 ? -1.469 6.624 12.443 1.00 62.91 87 ALA A N 1
ATOM 700 C CA . ALA A 1 87 ? -1.404 7.396 11.207 1.00 62.91 87 ALA A CA 1
ATOM 701 C C . ALA A 1 87 ? -0.619 6.626 10.128 1.00 62.91 87 ALA A C 1
ATOM 703 O O . ALA A 1 87 ? 0.509 6.175 10.347 1.00 62.91 87 ALA A O 1
ATOM 704 N N . GLU A 1 88 ? -1.208 6.483 8.942 1.00 61.16 88 GLU A N 1
ATOM 705 C CA . GLU A 1 88 ? -0.640 5.732 7.820 1.00 61.16 88 GLU A CA 1
ATOM 706 C C . GLU A 1 88 ? 0.462 6.536 7.106 1.00 61.16 88 GLU A C 1
ATOM 708 O O . GLU A 1 88 ? 0.255 7.094 6.036 1.00 61.16 88 GLU A O 1
ATOM 713 N N . ASN A 1 89 ? 1.647 6.638 7.717 1.00 59.66 89 ASN A N 1
ATOM 714 C CA . ASN A 1 89 ? 2.774 7.397 7.146 1.00 59.66 89 ASN A CA 1
ATOM 715 C C . ASN A 1 89 ? 3.822 6.502 6.439 1.00 59.66 89 ASN A C 1
ATOM 717 O O . ASN A 1 89 ? 4.575 6.945 5.576 1.00 59.66 89 ASN A O 1
ATOM 721 N N . GLN A 1 90 ? 3.878 5.208 6.772 1.00 55.25 90 GLN A N 1
ATOM 722 C CA . GLN A 1 90 ? 4.956 4.300 6.334 1.00 55.25 90 GLN A CA 1
ATOM 723 C C . GLN A 1 90 ? 4.753 3.687 4.931 1.00 55.25 90 GLN A C 1
ATOM 725 O O . GLN A 1 90 ? 5.701 3.173 4.338 1.00 55.25 90 GLN A O 1
ATOM 730 N N . THR A 1 91 ? 3.556 3.783 4.341 1.00 63.91 91 THR A N 1
ATOM 731 C CA . THR A 1 91 ? 3.290 3.355 2.950 1.00 63.91 91 THR A CA 1
ATOM 732 C C . THR A 1 91 ? 3.987 4.237 1.912 1.00 63.91 91 THR A C 1
ATOM 734 O O . THR A 1 91 ? 4.181 3.812 0.769 1.00 63.91 91 THR A O 1
ATOM 737 N N . SER A 1 92 ? 4.434 5.432 2.309 1.00 66.62 92 SER A N 1
ATOM 738 C CA . SER A 1 92 ? 5.110 6.389 1.433 1.00 66.62 92 SER A CA 1
ATOM 739 C C . SER A 1 92 ? 6.397 5.814 0.825 1.00 66.62 92 SER A C 1
ATOM 741 O O . SER A 1 92 ? 6.587 5.882 -0.386 1.00 66.62 92 SER A O 1
ATOM 743 N N . VAL A 1 93 ? 7.240 5.129 1.611 1.00 78.56 93 VAL A N 1
ATOM 744 C CA . VAL A 1 93 ? 8.553 4.640 1.135 1.00 78.56 93 VAL A CA 1
ATOM 745 C C . VAL A 1 93 ? 8.421 3.525 0.092 1.00 78.56 93 VAL A C 1
ATOM 747 O O . VAL A 1 93 ? 9.075 3.573 -0.949 1.00 78.56 93 VAL A O 1
ATOM 750 N N . SER A 1 94 ? 7.553 2.536 0.327 1.00 81.88 94 SER A N 1
ATOM 751 C CA . SER A 1 94 ? 7.288 1.475 -0.659 1.00 81.88 94 SER A CA 1
ATOM 752 C C . SER A 1 94 ? 6.645 2.026 -1.932 1.00 81.88 94 SER A C 1
ATOM 754 O O . SER A 1 94 ? 7.018 1.643 -3.043 1.00 81.88 94 SER A O 1
ATOM 756 N N . THR A 1 95 ? 5.721 2.977 -1.784 1.00 84.12 95 THR A N 1
ATOM 757 C CA . THR A 1 95 ? 5.086 3.649 -2.922 1.00 84.12 95 THR A CA 1
ATOM 758 C C . THR A 1 95 ? 6.121 4.404 -3.755 1.00 84.12 95 THR A C 1
ATOM 760 O O . THR A 1 95 ? 6.149 4.251 -4.974 1.00 84.12 95 THR A O 1
ATOM 763 N N . ILE A 1 96 ? 7.041 5.127 -3.110 1.00 85.62 96 ILE A N 1
ATOM 764 C CA . ILE A 1 96 ? 8.155 5.815 -3.775 1.00 85.62 96 ILE A CA 1
ATOM 765 C C . ILE A 1 96 ? 9.061 4.816 -4.510 1.00 85.62 96 ILE A C 1
ATOM 767 O O . ILE A 1 96 ? 9.354 5.018 -5.687 1.00 85.62 96 ILE A O 1
ATOM 771 N N . LEU A 1 97 ? 9.459 3.711 -3.869 1.00 85.94 97 LEU A N 1
ATOM 772 C CA . LEU A 1 97 ? 10.274 2.661 -4.503 1.00 85.94 97 LEU A CA 1
ATOM 773 C C . LEU A 1 97 ? 9.593 2.068 -5.747 1.00 85.94 97 LEU A C 1
ATOM 775 O O . LEU A 1 97 ? 10.252 1.865 -6.769 1.00 85.94 97 LEU A O 1
ATOM 779 N N . LYS A 1 98 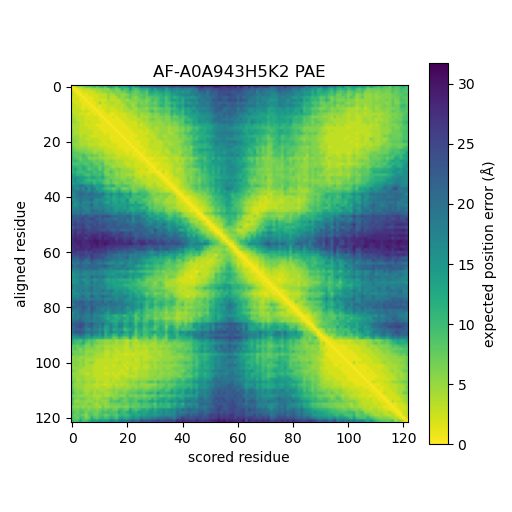? 8.275 1.835 -5.695 1.00 88.12 98 LYS A N 1
ATOM 780 C CA . LYS A 1 98 ? 7.487 1.368 -6.849 1.00 88.12 98 LYS A CA 1
ATOM 781 C C . LYS A 1 98 ? 7.440 2.406 -7.966 1.00 88.12 98 LYS A C 1
ATOM 783 O O . LYS A 1 98 ? 7.647 2.043 -9.121 1.00 88.12 98 LYS A O 1
ATOM 788 N N . ILE A 1 99 ? 7.208 3.679 -7.639 1.00 90.12 99 ILE A N 1
ATOM 789 C CA . ILE A 1 99 ? 7.176 4.778 -8.620 1.00 90.12 99 ILE A CA 1
ATOM 790 C C . ILE A 1 99 ? 8.526 4.893 -9.337 1.00 90.12 99 ILE A C 1
ATOM 792 O O . ILE A 1 99 ? 8.570 4.935 -10.567 1.00 90.12 99 ILE A O 1
ATOM 796 N N . ILE A 1 100 ? 9.629 4.878 -8.583 1.00 90.81 100 ILE A N 1
ATOM 797 C CA . ILE A 1 100 ? 10.985 4.922 -9.143 1.00 90.81 100 ILE A CA 1
ATOM 798 C C . ILE A 1 100 ? 11.237 3.693 -10.031 1.00 90.81 100 ILE A C 1
ATOM 800 O O . ILE A 1 100 ? 11.739 3.831 -11.146 1.00 90.81 100 ILE A O 1
ATOM 804 N N . GLY A 1 101 ? 10.843 2.496 -9.583 1.00 90.12 101 GLY A N 1
ATOM 805 C CA . GLY A 1 101 ? 10.954 1.269 -10.376 1.00 90.12 101 GLY A CA 1
ATOM 806 C C . GLY A 1 101 ? 10.208 1.349 -11.713 1.00 90.12 101 GLY A C 1
ATOM 807 O O . GLY A 1 101 ? 10.769 0.992 -12.747 1.00 90.12 101 GLY A O 1
ATOM 808 N N . ILE A 1 102 ? 8.980 1.878 -11.719 1.00 90.56 102 ILE A N 1
ATOM 809 C CA . ILE A 1 102 ? 8.185 2.076 -12.943 1.00 90.56 102 ILE A CA 1
ATOM 810 C C . ILE A 1 102 ? 8.880 3.057 -13.897 1.00 90.56 102 ILE A C 1
ATOM 812 O O . ILE A 1 102 ? 8.957 2.787 -15.096 1.00 90.56 102 ILE A O 1
ATOM 816 N N . ALA A 1 103 ? 9.434 4.158 -13.381 1.00 91.25 103 ALA A N 1
ATOM 817 C CA . ALA A 1 103 ? 10.173 5.118 -14.200 1.00 91.25 103 ALA A CA 1
ATOM 818 C C . ALA A 1 103 ? 11.372 4.463 -14.910 1.00 91.25 103 ALA A C 1
ATOM 820 O O . ALA A 1 103 ? 11.570 4.671 -16.107 1.00 91.25 103 ALA A O 1
ATOM 821 N N . PHE A 1 104 ? 12.125 3.604 -14.213 1.00 91.06 104 PHE A N 1
ATOM 822 C CA . PHE A 1 104 ? 13.242 2.868 -14.814 1.00 91.06 104 PHE A CA 1
ATOM 823 C C . PHE A 1 104 ? 12.808 1.872 -15.895 1.00 91.06 104 PHE A C 1
ATOM 825 O O . PHE A 1 104 ? 13.494 1.755 -16.912 1.00 91.06 104 PHE A O 1
ATOM 832 N N . VAL A 1 105 ? 11.660 1.204 -15.731 1.00 90.19 105 VAL A N 1
ATOM 833 C CA . VAL A 1 105 ? 11.096 0.328 -16.775 1.00 90.19 105 VAL A CA 1
ATOM 834 C C . VAL A 1 105 ? 10.753 1.133 -18.031 1.00 90.19 105 VAL A C 1
ATOM 836 O O . VAL A 1 105 ? 11.123 0.738 -19.136 1.00 90.19 105 VAL A O 1
ATOM 839 N N . ILE A 1 106 ? 10.106 2.292 -17.875 1.00 90.75 106 ILE A N 1
ATOM 840 C CA . ILE A 1 106 ? 9.745 3.166 -19.003 1.00 90.75 106 ILE A CA 1
ATOM 841 C C . ILE A 1 106 ? 11.005 3.651 -19.732 1.00 90.75 106 ILE A C 1
ATOM 843 O O . ILE A 1 106 ? 11.083 3.550 -20.959 1.00 90.75 106 ILE A O 1
ATOM 847 N N . CYS A 1 107 ? 12.016 4.113 -18.991 1.00 88.88 107 CYS A N 1
ATOM 848 C CA . CYS A 1 107 ? 13.299 4.527 -19.560 1.00 88.88 107 CYS A CA 1
ATOM 849 C C . CYS A 1 107 ? 13.997 3.382 -20.312 1.00 88.88 107 CYS A C 1
ATOM 851 O O . CYS A 1 107 ? 14.502 3.594 -21.416 1.00 88.88 107 CYS A O 1
ATOM 853 N N . GLY A 1 108 ? 13.982 2.164 -19.759 1.00 86.44 108 GLY A N 1
ATOM 854 C CA . GLY A 1 108 ? 14.545 0.975 -20.403 1.00 86.44 108 GLY A CA 1
ATOM 855 C C . GLY A 1 108 ? 13.861 0.633 -21.732 1.00 86.44 108 GLY A C 1
ATOM 856 O O . GLY A 1 108 ? 14.549 0.342 -22.716 1.00 86.44 108 GLY A O 1
ATOM 857 N N . CYS A 1 109 ? 12.528 0.729 -21.784 1.00 87.94 109 CYS A N 1
ATOM 858 C CA . CYS A 1 109 ? 11.738 0.523 -23.002 1.00 87.94 109 CYS A CA 1
ATOM 859 C C . CYS A 1 109 ? 12.020 1.592 -24.067 1.00 87.94 109 CYS A C 1
ATOM 861 O O . CYS A 1 109 ? 12.268 1.253 -25.225 1.00 87.94 109 CYS A O 1
ATOM 863 N N . LEU A 1 110 ? 12.027 2.875 -23.685 1.00 88.06 110 LEU A N 1
ATOM 864 C CA . LEU A 1 110 ? 12.308 3.982 -24.605 1.00 88.06 110 LEU A CA 1
ATOM 865 C C . LEU A 1 110 ? 13.719 3.878 -25.195 1.00 88.06 110 LEU A C 1
ATOM 867 O O . LEU A 1 110 ? 13.882 4.003 -26.409 1.00 88.06 110 LEU A O 1
ATOM 871 N N . ALA A 1 111 ? 14.722 3.577 -24.366 1.00 82.88 111 ALA A N 1
ATOM 872 C CA . ALA A 1 111 ? 16.094 3.367 -24.823 1.00 82.88 111 ALA A CA 1
ATOM 873 C C . ALA A 1 111 ? 16.201 2.199 -25.821 1.00 82.88 111 ALA A C 1
ATOM 875 O O . ALA A 1 111 ? 16.922 2.304 -26.814 1.00 82.88 111 ALA A O 1
ATOM 876 N N . GLY A 1 112 ? 15.447 1.116 -25.601 1.00 81.56 112 GLY A N 1
ATOM 877 C CA . GLY A 1 112 ? 15.383 -0.020 -26.524 1.00 81.56 112 GLY A CA 1
ATOM 878 C C . GLY A 1 112 ? 14.768 0.341 -27.881 1.00 81.56 112 GLY A C 1
ATOM 879 O O . GLY A 1 112 ? 15.340 0.014 -28.922 1.00 81.56 112 GLY A O 1
ATOM 880 N N . ILE A 1 113 ? 13.641 1.062 -27.883 1.00 84.62 113 ILE A N 1
ATOM 881 C CA . ILE A 1 113 ? 12.955 1.491 -29.115 1.00 84.62 113 ILE A CA 1
ATOM 882 C C . ILE A 1 113 ? 13.834 2.461 -29.913 1.00 84.62 113 ILE A C 1
ATOM 884 O O . ILE A 1 113 ? 14.031 2.266 -31.112 1.00 84.62 113 ILE A O 1
ATOM 888 N N . ILE A 1 114 ? 14.405 3.474 -29.253 1.00 83.50 114 ILE A N 1
ATOM 889 C CA . ILE A 1 114 ? 15.298 4.451 -29.894 1.00 83.50 114 ILE A CA 1
ATOM 890 C C . ILE A 1 114 ? 16.537 3.744 -30.456 1.00 83.50 114 ILE A C 1
ATOM 892 O O . ILE A 1 114 ? 16.916 3.987 -31.600 1.00 83.50 114 ILE A O 1
ATOM 896 N N . GLY A 1 115 ? 17.119 2.812 -29.697 1.00 78.69 115 GLY A N 1
ATOM 897 C CA . GLY A 1 115 ? 18.226 1.974 -30.154 1.00 78.69 115 GLY A CA 1
ATOM 898 C C . GLY A 1 115 ? 17.925 1.199 -31.428 1.00 78.69 115 GLY A C 1
ATOM 899 O O . GLY A 1 115 ? 18.744 1.168 -32.346 1.00 78.69 115 GLY A O 1
ATOM 900 N N . PHE A 1 116 ? 16.739 0.596 -31.497 1.00 78.56 116 PHE A N 1
ATOM 901 C CA . PHE A 1 116 ? 16.294 -0.165 -32.659 1.00 78.56 116 PHE A CA 1
ATOM 902 C C . PHE A 1 116 ? 16.075 0.724 -33.891 1.00 78.56 116 PHE A C 1
ATOM 904 O O . PHE A 1 116 ? 16.520 0.373 -34.984 1.00 78.56 116 PHE A O 1
ATOM 911 N N . VAL A 1 117 ? 15.440 1.889 -33.722 1.00 81.88 117 VAL A N 1
ATOM 912 C CA . VAL A 1 117 ? 15.210 2.851 -34.816 1.00 81.88 117 VAL A CA 1
ATOM 913 C C . VAL A 1 117 ? 16.532 3.405 -35.350 1.00 81.88 117 VAL A C 1
ATOM 915 O O . VAL A 1 117 ? 16.740 3.424 -36.562 1.00 81.88 117 VAL A O 1
ATOM 918 N N . VAL A 1 118 ? 17.460 3.792 -34.467 1.00 76.06 118 VAL A N 1
ATOM 919 C CA . VAL A 1 118 ? 18.796 4.270 -34.867 1.00 76.06 118 VAL A CA 1
ATOM 920 C C . VAL A 1 118 ? 19.575 3.169 -35.586 1.00 76.06 118 VAL A C 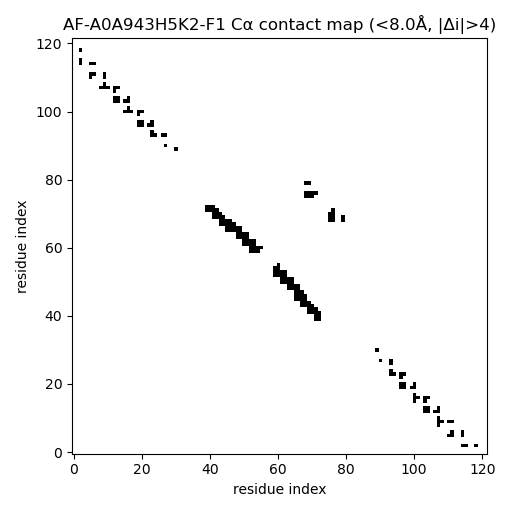1
ATOM 922 O O . VAL A 1 118 ? 20.197 3.438 -36.605 1.00 76.06 118 VAL A O 1
ATOM 925 N N . SER A 1 119 ? 19.486 1.918 -35.125 1.00 68.50 119 SER A N 1
ATOM 926 C CA . SER A 1 119 ? 20.130 0.775 -35.787 1.00 68.50 119 SER A CA 1
ATOM 927 C C . SER A 1 119 ? 19.559 0.441 -37.170 1.00 68.50 119 SER A C 1
ATOM 929 O O . SER A 1 119 ? 20.210 -0.288 -37.913 1.00 68.50 119 SER A O 1
ATOM 931 N N . LYS A 1 120 ? 18.337 0.879 -37.490 1.00 74.25 120 LYS A N 1
ATOM 932 C CA . LYS A 1 120 ? 17.689 0.665 -38.795 1.00 74.25 120 LYS A CA 1
ATOM 933 C C . LYS A 1 120 ? 17.992 1.781 -39.800 1.00 74.25 120 LYS A C 1
ATOM 935 O O . LYS A 1 120 ? 17.906 1.533 -40.997 1.00 74.25 120 LYS A O 1
ATOM 940 N N . ASN A 1 121 ? 18.308 2.981 -39.313 1.00 72.69 121 ASN A N 1
ATOM 941 C CA . ASN A 1 121 ? 18.592 4.177 -40.114 1.00 72.69 121 ASN A CA 1
ATOM 942 C C . ASN A 1 121 ? 20.090 4.401 -40.387 1.00 72.69 121 ASN A C 1
ATOM 944 O O . ASN A 1 121 ? 20.448 5.416 -40.984 1.00 72.69 121 ASN A O 1
ATOM 948 N N . MET A 1 122 ? 20.951 3.498 -39.921 1.00 60.69 122 MET A N 1
ATOM 949 C CA . MET A 1 122 ? 22.410 3.581 -39.992 1.00 60.69 122 MET A CA 1
ATOM 950 C C . MET A 1 122 ? 22.952 2.350 -40.710 1.00 60.69 122 MET A C 1
ATOM 952 O O . MET A 1 122 ? 23.897 2.517 -41.508 1.00 60.69 122 MET A O 1
#

Solvent-accessible surface area (backbone atoms only — not comparable to full-atom values): 7083 Å² total; per-residue (Å²): 112,69,67,61,52,39,52,52,54,23,53,51,29,50,52,54,21,52,51,34,46,52,51,22,54,49,49,50,48,52,52,54,50,56,47,57,78,72,52,80,73,69,48,74,43,78,78,48,71,47,79,47,83,45,86,47,101,90,48,87,47,84,46,78,41,77,38,72,49,41,27,50,92,83,43,77,52,89,59,69,86,73,69,79,78,83,79,89,66,74,64,53,62,36,51,49,35,45,52,54,20,51,52,33,45,53,51,22,52,50,47,44,52,52,44,54,53,53,66,72,78,108

Mean predicted aligned error: 11.09 Å

Foldseek 3Di:
DLLVVLVVVLVVLLVLLVVLLVVLVVLVVVVVVVCVVVDFDKDKDQPDWDWDWDDDPPDTDTDIHTDIWIDTPNHTDPDCVVDDDDDPPSNVVSVVSNVVSVVSNVVSVVSNVVSVVVVVVD

Radius of gyration: 27.88 Å; Cα contacts (8 Å, |Δi|>4): 110; chains: 1; bounding box: 64×41×70 Å

Nearest PDB structures (foldseek):
  5voz-assembly1_M  TM=2.688E-01  e=3.154E-01  Saccharomyces cerevisiae S288C
  6vy1-assembly1_G  TM=4.961E-01  e=3.500E+00  Methanocaldococcus jannaschii DSM 2661
  6nrb-assembly1_3  TM=4.526E-01  e=6.677E+00  Homo sapiens
  3aon-assembly1_A  TM=2.395E-01  e=6.016E-01  Enterococcus hirae

Secondary structure (DSSP, 8-state):
-HHHHHHHHHHHHHHHHHHHHHHHHHHHHHHHHHHHHH-PPEEEEEEEEEEEEEEETTEEEEEEEEEEEEEETTEEES-GGG-------THHHHHHHHHHHHHHHHHHHHHHHHHHHHHH--